Protein AF-A0A8J4S994-F1 (afdb_monomer_lite)

Radius of gyration: 24.77 Å; chains: 1; bounding box: 74×40×75 Å

Secondary structure (DSSP, 8-state):
---------------GGG---------SS---EEE-TT-SSS-BEEEEPPPTTSPPPTTTTTS---TTPBP---S----HHHHGGG-TTPPPPPHHHHHHHT------HHHHHHHHHHHH--PPPPP-

Structure (mmCIF, N/CA/C/O backbone):
data_AF-A0A8J4S994-F1
#
_entry.id   AF-A0A8J4S994-F1
#
loop_
_atom_site.group_PDB
_atom_site.id
_atom_site.type_symbol
_atom_site.label_atom_id
_atom_site.label_alt_id
_atom_site.label_comp_id
_atom_site.label_asym_id
_atom_site.label_entity_id
_atom_site.label_seq_id
_atom_site.pdbx_PDB_ins_code
_atom_site.Cartn_x
_atom_site.Cartn_y
_atom_site.Cartn_z
_atom_site.occupancy
_atom_site.B_iso_or_equiv
_atom_site.auth_seq_id
_atom_site.auth_comp_id
_atom_site.auth_asym_id
_atom_site.auth_atom_id
_atom_site.pdbx_PDB_model_num
ATOM 1 N N . MET A 1 1 ? 28.966 -14.150 52.955 1.00 41.19 1 MET A N 1
ATOM 2 C CA . MET A 1 1 ? 29.028 -14.638 51.562 1.00 41.19 1 MET A CA 1
ATOM 3 C C . MET A 1 1 ? 27.613 -14.681 51.022 1.00 41.19 1 MET A C 1
ATOM 5 O O . MET A 1 1 ? 26.877 -15.588 51.371 1.00 41.19 1 MET A O 1
ATOM 9 N N . VAL A 1 2 ? 27.217 -13.673 50.249 1.00 43.88 2 VAL A N 1
ATOM 10 C CA . VAL A 1 2 ? 26.027 -13.725 49.393 1.00 43.88 2 VAL A CA 1
ATOM 11 C C . VAL A 1 2 ? 26.479 -13.094 48.086 1.00 43.88 2 VAL A C 1
ATOM 13 O O . VAL A 1 2 ? 26.678 -11.885 48.013 1.00 43.88 2 VAL A O 1
ATOM 16 N N . GLN A 1 3 ? 26.791 -13.946 47.115 1.00 45.94 3 GLN A N 1
ATOM 17 C CA . GLN A 1 3 ? 27.037 -13.536 45.740 1.00 45.94 3 GLN A CA 1
ATOM 18 C C . GLN A 1 3 ? 25.667 -13.198 45.154 1.00 45.94 3 GLN A C 1
ATOM 20 O O . GLN A 1 3 ? 24.768 -14.037 45.159 1.00 45.94 3 GLN A O 1
ATOM 25 N N . ALA A 1 4 ? 25.482 -11.948 44.744 1.00 49.38 4 ALA A N 1
ATOM 26 C CA . ALA A 1 4 ? 24.309 -11.558 43.984 1.00 49.38 4 ALA A CA 1
ATOM 27 C C . ALA A 1 4 ? 24.416 -12.208 42.600 1.00 49.38 4 ALA A C 1
ATOM 29 O O . ALA A 1 4 ? 25.426 -12.038 41.918 1.00 49.38 4 ALA A O 1
ATOM 30 N N . ASN A 1 5 ? 23.393 -12.976 42.226 1.00 51.22 5 ASN A N 1
ATOM 31 C CA . ASN A 1 5 ? 23.267 -13.572 40.904 1.00 51.22 5 ASN A CA 1
ATOM 32 C C . ASN A 1 5 ? 23.277 -12.460 39.849 1.00 51.22 5 ASN A C 1
ATOM 34 O O . ASN A 1 5 ? 22.341 -11.660 39.778 1.00 51.22 5 ASN A O 1
ATOM 38 N N . GLN A 1 6 ? 24.336 -12.433 39.042 1.00 55.94 6 GLN A N 1
ATOM 39 C CA . GLN A 1 6 ? 24.341 -11.814 37.724 1.00 55.94 6 GLN A CA 1
ATOM 40 C C . GLN A 1 6 ? 23.249 -12.499 36.900 1.00 55.94 6 GLN A C 1
ATOM 42 O O . GLN A 1 6 ? 23.389 -13.642 36.479 1.00 55.94 6 GLN A O 1
ATOM 47 N N . PHE A 1 7 ? 22.116 -11.819 36.744 1.00 56.97 7 PHE A N 1
ATOM 48 C CA . PHE A 1 7 ? 21.252 -12.059 35.601 1.00 56.97 7 PHE A CA 1
ATOM 49 C C . PHE A 1 7 ? 21.961 -11.412 34.416 1.00 56.97 7 PHE A C 1
ATOM 51 O O . PHE A 1 7 ? 21.822 -10.208 34.200 1.00 56.97 7 PHE A O 1
ATOM 58 N N . ASP A 1 8 ? 22.750 -12.203 33.696 1.00 58.44 8 ASP A N 1
ATOM 59 C CA . ASP A 1 8 ? 23.138 -11.879 32.330 1.00 58.44 8 ASP A CA 1
ATOM 60 C C . ASP A 1 8 ? 21.836 -11.868 31.518 1.00 58.44 8 ASP A C 1
ATOM 62 O O . ASP A 1 8 ? 21.323 -12.899 31.087 1.00 58.44 8 ASP A O 1
ATOM 66 N N . ARG A 1 9 ? 21.198 -10.696 31.438 1.00 59.84 9 ARG A N 1
ATOM 67 C CA . ARG A 1 9 ? 20.214 -10.442 30.394 1.00 59.84 9 ARG A CA 1
ATOM 68 C C . ARG A 1 9 ? 21.033 -10.321 29.124 1.00 59.84 9 ARG A C 1
ATOM 70 O O . ARG A 1 9 ? 21.662 -9.288 28.912 1.00 59.84 9 ARG A O 1
ATOM 77 N N . ASP A 1 10 ? 21.046 -11.391 28.340 1.00 56.53 10 ASP A N 1
ATOM 78 C CA . ASP A 1 10 ? 21.304 -11.301 26.910 1.00 56.53 10 ASP A CA 1
ATOM 79 C C . ASP A 1 10 ? 20.251 -10.347 26.338 1.00 56.53 10 ASP A C 1
ATOM 81 O O . ASP A 1 10 ? 19.129 -10.730 26.016 1.00 56.53 10 ASP A O 1
ATOM 85 N N . ASP A 1 11 ? 20.596 -9.063 26.324 1.00 57.22 11 ASP A N 1
ATOM 86 C CA . ASP A 1 11 ? 19.962 -8.052 25.494 1.00 57.22 11 ASP 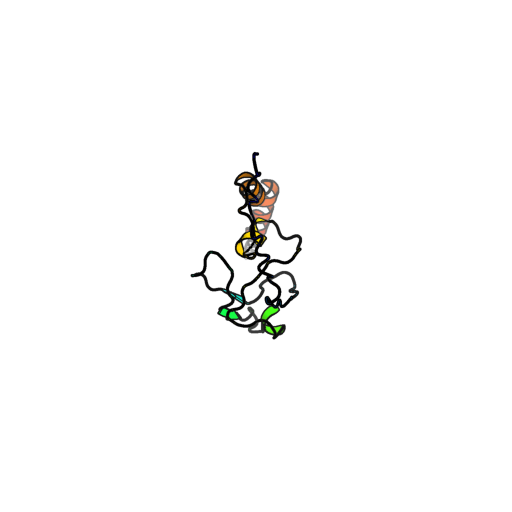A CA 1
ATOM 87 C C . ASP A 1 11 ? 20.508 -8.325 24.092 1.00 57.22 11 ASP A C 1
ATOM 89 O O . ASP A 1 11 ? 21.501 -7.738 23.654 1.00 57.22 11 ASP A O 1
ATOM 93 N N . SER A 1 12 ? 19.959 -9.360 23.449 1.00 60.03 12 SER A N 1
ATOM 94 C CA . SER A 1 12 ? 20.173 -9.605 22.033 1.00 60.03 12 SER A CA 1
ATOM 95 C C . SER A 1 12 ? 19.591 -8.400 21.308 1.00 60.03 12 SER A C 1
ATOM 97 O O . SER A 1 12 ? 18.400 -8.357 21.007 1.00 60.03 12 SER A O 1
ATOM 99 N N . ASN A 1 13 ? 20.436 -7.392 21.090 1.00 59.28 13 ASN A N 1
ATOM 100 C CA . ASN A 1 13 ? 20.262 -6.451 20.002 1.00 59.28 13 ASN A CA 1
ATOM 101 C C . ASN A 1 13 ? 20.339 -7.304 18.735 1.00 59.28 13 ASN A C 1
ATOM 103 O O . ASN A 1 13 ? 21.420 -7.527 18.193 1.00 59.28 13 ASN A O 1
ATOM 107 N N . ASP A 1 14 ? 19.207 -7.886 18.347 1.00 56.97 14 ASP A N 1
ATOM 108 C CA . ASP A 1 14 ? 18.999 -8.314 16.977 1.00 56.97 14 ASP A CA 1
ATOM 109 C C . ASP A 1 14 ? 19.014 -7.016 16.176 1.00 56.97 14 ASP A C 1
ATOM 111 O O . ASP A 1 14 ? 18.037 -6.275 16.114 1.00 56.97 14 ASP A O 1
ATOM 115 N N . ASP A 1 15 ? 20.208 -6.678 15.703 1.00 55.25 15 ASP A N 1
ATOM 116 C CA . ASP A 1 15 ? 20.449 -5.615 14.754 1.00 55.25 15 ASP A CA 1
ATOM 117 C C . ASP A 1 15 ? 19.511 -5.851 13.555 1.00 55.25 15 ASP A C 1
ATOM 119 O O . ASP A 1 15 ? 19.789 -6.671 12.680 1.00 55.25 15 ASP A O 1
ATOM 123 N N . ASP A 1 16 ? 18.396 -5.113 13.499 1.00 55.88 16 ASP A N 1
ATOM 124 C CA . ASP A 1 16 ? 17.501 -4.944 12.338 1.00 55.88 16 ASP A CA 1
ATOM 125 C C . ASP A 1 16 ? 18.234 -4.296 11.124 1.00 55.88 16 ASP A C 1
ATOM 127 O O . ASP A 1 16 ? 17.621 -3.660 10.264 1.00 55.88 16 ASP A O 1
ATOM 131 N N . ASP A 1 17 ? 19.563 -4.419 11.049 1.00 57.75 17 ASP A N 1
ATOM 132 C CA . ASP A 1 17 ? 20.481 -3.660 10.188 1.00 57.75 17 ASP A CA 1
ATOM 133 C C . ASP A 1 17 ? 20.529 -4.206 8.744 1.00 57.75 17 ASP A C 1
ATOM 135 O O . ASP A 1 17 ? 21.048 -3.557 7.839 1.00 57.75 17 ASP A O 1
ATOM 139 N N . ASP A 1 18 ? 19.905 -5.363 8.493 1.00 66.81 18 ASP A N 1
ATOM 140 C CA . ASP A 1 18 ? 19.761 -5.944 7.149 1.00 66.81 18 ASP A CA 1
ATOM 141 C C . ASP A 1 18 ? 18.442 -5.549 6.447 1.00 66.81 18 ASP A C 1
ATOM 143 O O . ASP A 1 18 ? 18.202 -5.941 5.298 1.00 66.81 18 ASP A O 1
ATOM 147 N N . THR A 1 19 ? 17.556 -4.784 7.101 1.00 73.25 19 THR A N 1
ATOM 148 C CA . THR A 1 19 ? 16.273 -4.394 6.491 1.00 73.25 19 THR A CA 1
ATOM 149 C C . THR A 1 19 ? 16.444 -3.177 5.581 1.00 73.25 19 THR A C 1
ATOM 151 O O . THR A 1 19 ? 16.598 -2.045 6.036 1.00 73.25 19 THR A O 1
ATOM 154 N N . GLU A 1 20 ? 16.367 -3.394 4.266 1.00 82.75 20 GLU A N 1
ATOM 155 C CA . GLU A 1 20 ? 16.430 -2.319 3.272 1.00 82.75 20 GLU A CA 1
ATOM 156 C C . GLU A 1 20 ? 15.050 -1.679 3.031 1.00 82.75 20 GLU A C 1
ATOM 158 O O . GLU A 1 20 ? 14.052 -2.361 2.784 1.00 82.75 20 GLU A O 1
ATOM 163 N N . TYR A 1 21 ? 14.998 -0.344 3.056 1.00 85.38 21 TYR A N 1
ATOM 164 C CA . TYR A 1 21 ? 13.767 0.428 2.874 1.00 85.38 21 TYR A CA 1
ATOM 165 C C . TYR A 1 21 ? 13.778 1.236 1.576 1.00 85.38 21 TYR A C 1
ATOM 167 O O . TYR A 1 21 ? 14.735 1.944 1.265 1.00 85.38 21 TYR A O 1
ATOM 175 N N . VAL A 1 22 ? 12.640 1.243 0.879 1.00 88.19 22 VAL A N 1
ATOM 176 C CA . VAL A 1 22 ? 12.377 2.143 -0.253 1.00 88.19 22 VAL A CA 1
ATOM 177 C C . VAL A 1 22 ? 11.383 3.214 0.184 1.00 88.19 22 VAL A C 1
ATOM 179 O O . VAL A 1 22 ? 10.242 2.917 0.534 1.00 88.19 22 VAL A O 1
ATOM 182 N N . THR A 1 23 ? 11.796 4.482 0.140 1.00 87.25 23 THR A N 1
ATOM 183 C CA . THR A 1 23 ? 10.905 5.615 0.435 1.00 87.25 23 THR A CA 1
ATOM 184 C C . THR A 1 23 ? 10.311 6.172 -0.850 1.00 87.25 23 THR A C 1
ATOM 186 O O . THR A 1 23 ? 11.045 6.643 -1.712 1.00 87.25 23 THR A O 1
ATOM 189 N N . ALA A 1 24 ? 8.981 6.198 -0.947 1.00 85.69 24 ALA A N 1
ATOM 190 C CA . ALA A 1 24 ? 8.270 6.775 -2.082 1.00 85.69 24 ALA A CA 1
ATOM 191 C C . ALA A 1 24 ? 7.297 7.873 -1.635 1.00 85.69 24 ALA A C 1
ATOM 193 O O . ALA A 1 24 ? 6.549 7.716 -0.670 1.00 85.69 24 ALA A O 1
ATOM 194 N N . VAL A 1 25 ? 7.268 8.982 -2.376 1.00 85.12 25 VAL A N 1
ATOM 195 C CA . VAL A 1 25 ? 6.329 10.089 -2.150 1.00 85.12 25 VAL A CA 1
ATOM 196 C C . VAL A 1 25 ? 5.238 10.048 -3.213 1.00 85.12 25 VAL A C 1
ATOM 198 O O . VAL A 1 25 ? 5.521 10.018 -4.411 1.00 85.12 25 VAL A O 1
ATOM 201 N N . ALA A 1 26 ? 3.979 10.087 -2.782 1.00 85.06 26 ALA A N 1
ATOM 202 C CA . ALA A 1 26 ? 2.826 10.118 -3.672 1.00 85.06 26 ALA A CA 1
ATOM 203 C C . ALA A 1 26 ? 1.950 11.352 -3.401 1.00 85.06 26 ALA A C 1
ATOM 205 O O . ALA A 1 26 ? 1.793 11.756 -2.246 1.00 85.06 26 ALA A O 1
ATOM 206 N N . PRO A 1 27 ? 1.355 11.960 -4.445 1.00 84.50 27 PRO A N 1
ATOM 207 C CA . PRO A 1 27 ? 0.368 13.014 -4.258 1.00 84.50 27 PRO A CA 1
ATOM 208 C C . PRO A 1 27 ? -0.905 12.457 -3.596 1.00 84.50 27 PRO A C 1
ATOM 210 O O . PRO A 1 27 ? -1.179 11.258 -3.708 1.00 84.50 27 PRO A O 1
ATOM 213 N N . PRO A 1 28 ? -1.732 13.314 -2.969 1.00 83.44 28 PRO A N 1
ATOM 214 C CA . PRO A 1 28 ? -3.017 12.894 -2.424 1.00 83.44 28 PRO A CA 1
ATOM 215 C C . PRO A 1 28 ? -3.893 12.219 -3.488 1.00 83.44 28 PRO A C 1
ATOM 217 O O . PRO A 1 28 ? -4.111 12.774 -4.566 1.00 83.44 28 PRO A O 1
ATOM 220 N N . GLY A 1 29 ? -4.423 11.037 -3.173 1.00 85.50 29 GLY A N 1
ATOM 221 C CA . GLY A 1 29 ? -5.296 10.279 -4.068 1.00 85.50 29 GLY A CA 1
ATOM 222 C C . GLY A 1 29 ? -4.981 8.781 -4.097 1.00 85.50 29 GLY A C 1
ATOM 223 O O . GLY A 1 29 ? -4.255 8.282 -3.238 1.00 85.50 29 GLY A O 1
ATOM 224 N N . PRO A 1 30 ? -5.546 8.041 -5.069 1.00 87.81 30 PRO A N 1
ATOM 225 C CA . PRO A 1 30 ? -5.304 6.609 -5.214 1.00 87.81 30 PRO A CA 1
ATOM 226 C C . PRO A 1 30 ? -3.828 6.304 -5.502 1.00 87.81 30 PRO A C 1
ATOM 228 O O . PRO A 1 30 ? -3.251 6.826 -6.454 1.00 87.81 30 PRO A O 1
ATOM 231 N N . LEU A 1 31 ? -3.238 5.405 -4.713 1.00 89.62 31 LEU A N 1
ATOM 232 C CA . LEU A 1 31 ? -1.829 5.014 -4.852 1.00 89.62 31 LEU A CA 1
ATOM 233 C C . LEU A 1 31 ? -1.586 3.996 -5.977 1.00 89.62 31 LEU A C 1
ATOM 235 O O . LEU A 1 31 ? -0.473 3.897 -6.494 1.00 89.62 31 LEU A O 1
ATOM 239 N N . GLY A 1 32 ? -2.630 3.268 -6.383 1.00 91.56 32 GLY A N 1
ATOM 240 C CA . GLY A 1 32 ? -2.542 2.262 -7.444 1.00 91.56 32 GLY A CA 1
ATOM 241 C C . GLY A 1 32 ? -1.881 0.962 -7.014 1.00 91.56 32 GLY A C 1
ATOM 242 O O . GLY A 1 32 ? -1.167 0.362 -7.810 1.00 91.56 32 GLY A O 1
ATOM 243 N N . LEU A 1 33 ? -2.107 0.530 -5.776 1.00 92.31 33 LEU A N 1
ATOM 244 C CA . LEU A 1 33 ? -1.614 -0.745 -5.260 1.00 92.31 33 LEU A CA 1
ATOM 245 C C . LEU A 1 33 ? -2.732 -1.783 -5.212 1.00 92.31 33 LEU A C 1
ATOM 247 O O . LEU A 1 33 ? -3.884 -1.449 -4.934 1.00 92.31 33 LEU A O 1
ATOM 251 N N . ASN A 1 34 ? -2.366 -3.037 -5.454 1.00 92.19 34 ASN A N 1
ATOM 252 C CA . ASN A 1 34 ? -3.157 -4.195 -5.072 1.00 92.19 34 ASN A CA 1
ATOM 253 C C . ASN A 1 34 ? -2.507 -4.814 -3.831 1.00 92.19 34 ASN A C 1
ATOM 255 O O . ASN A 1 34 ? -1.313 -5.110 -3.872 1.00 92.19 34 ASN A O 1
ATOM 259 N N . LEU A 1 35 ? -3.269 -4.979 -2.752 1.00 91.38 35 LEU A N 1
ATOM 260 C CA . LEU A 1 35 ? -2.773 -5.505 -1.479 1.00 91.38 35 LEU A CA 1
ATOM 261 C C . LEU A 1 35 ? -3.324 -6.909 -1.228 1.00 91.38 35 LEU A C 1
ATOM 263 O O . LEU A 1 35 ? -4.425 -7.226 -1.685 1.00 91.38 35 LEU A O 1
ATOM 267 N N . ASP A 1 36 ? -2.577 -7.735 -0.501 1.00 89.38 36 ASP A N 1
ATOM 268 C CA . ASP A 1 36 ? -3.067 -9.042 -0.066 1.00 89.38 36 ASP A CA 1
ATOM 269 C C . ASP A 1 36 ? -4.053 -8.890 1.100 1.00 89.38 36 ASP A C 1
ATOM 271 O O . ASP A 1 36 ? -3.665 -8.621 2.232 1.00 89.38 36 ASP A O 1
ATOM 275 N N . GLY A 1 37 ? -5.347 -9.072 0.825 1.00 85.50 37 GLY A N 1
ATOM 276 C CA . GLY A 1 37 ? -6.389 -9.045 1.855 1.00 85.50 37 GLY A CA 1
ATOM 277 C C . GLY A 1 37 ? -6.412 -10.277 2.769 1.00 85.50 37 GLY A C 1
ATOM 278 O O . GLY A 1 37 ? -7.198 -10.302 3.713 1.00 85.50 37 GLY A O 1
ATOM 279 N N . GLY A 1 38 ? -5.609 -11.308 2.480 1.00 84.81 38 GLY A N 1
ATOM 280 C CA . GLY A 1 38 ? -5.439 -12.484 3.335 1.00 84.81 38 GLY A CA 1
ATOM 281 C C . GLY A 1 38 ? -4.452 -12.268 4.484 1.00 84.81 38 GLY A C 1
ATOM 282 O O . GLY A 1 38 ? -4.480 -13.031 5.449 1.00 84.81 38 GLY A O 1
ATOM 283 N N . VAL A 1 39 ? -3.616 -11.230 4.405 1.00 80.31 39 VAL A N 1
ATOM 284 C CA . VAL A 1 39 ? -2.663 -10.860 5.453 1.00 80.31 39 VAL A CA 1
ATOM 285 C C . VAL A 1 39 ? -3.250 -9.698 6.246 1.00 80.31 39 VAL A C 1
ATOM 287 O O . VAL A 1 39 ? -3.422 -8.599 5.729 1.00 80.31 39 VAL A O 1
ATOM 290 N N . LEU A 1 40 ? -3.630 -9.963 7.496 1.00 74.81 40 LEU A N 1
ATOM 291 C CA . LEU A 1 40 ? -4.360 -8.995 8.324 1.00 74.81 40 LEU A CA 1
ATOM 292 C C . LEU A 1 40 ? -3.438 -8.055 9.107 1.00 74.81 40 LEU A C 1
ATOM 294 O O . LEU A 1 40 ? -3.860 -6.956 9.461 1.00 74.81 40 LEU A O 1
ATOM 298 N N . ASP A 1 41 ? -2.196 -8.479 9.340 1.00 71.06 41 ASP A N 1
ATOM 299 C CA . ASP A 1 41 ? -1.261 -7.791 10.234 1.00 71.06 41 ASP A CA 1
ATOM 300 C C . ASP A 1 41 ? -0.312 -6.845 9.481 1.00 71.06 41 ASP A C 1
ATOM 302 O O . ASP A 1 41 ? 0.377 -6.033 10.092 1.00 71.06 41 ASP A O 1
ATOM 306 N N . CYS A 1 42 ? -0.264 -6.926 8.147 1.00 77.75 42 CYS A N 1
ATOM 307 C CA . CYS A 1 42 ? 0.556 -6.041 7.331 1.00 77.75 42 CYS A CA 1
ATOM 308 C C . CYS A 1 42 ? 0.009 -5.858 5.912 1.00 77.75 42 CYS A C 1
ATOM 310 O O . CYS A 1 42 ? -0.664 -6.721 5.348 1.00 77.75 42 CYS A O 1
ATOM 312 N N . ALA A 1 43 ? 0.326 -4.713 5.309 1.00 85.44 43 ALA A N 1
ATOM 313 C CA . ALA A 1 43 ? -0.065 -4.399 3.943 1.00 85.44 43 ALA A CA 1
ATOM 314 C C . ALA A 1 43 ? 0.988 -4.915 2.948 1.00 85.44 43 ALA A C 1
ATOM 316 O O . ALA A 1 43 ? 1.971 -4.230 2.658 1.00 85.44 43 ALA A O 1
ATOM 317 N N . VAL A 1 44 ? 0.770 -6.118 2.410 1.00 90.12 44 VAL A N 1
ATOM 318 C CA . VAL A 1 44 ? 1.665 -6.744 1.420 1.00 90.12 44 VAL A CA 1
ATOM 319 C C . VAL A 1 44 ? 1.259 -6.357 0.001 1.00 90.12 44 VAL A C 1
ATOM 321 O O . VAL A 1 44 ? 0.109 -6.538 -0.399 1.00 90.12 44 VAL A O 1
ATOM 324 N N . VAL A 1 45 ? 2.203 -5.847 -0.791 1.00 93.31 45 VAL A N 1
ATOM 325 C CA . VAL A 1 45 ? 1.980 -5.494 -2.198 1.00 93.31 45 VAL A CA 1
ATOM 326 C C . VAL A 1 45 ? 1.879 -6.763 -3.045 1.00 93.31 45 VAL A C 1
ATOM 328 O O . VAL A 1 45 ? 2.850 -7.485 -3.216 1.00 93.31 45 VAL A O 1
ATOM 331 N N . MET A 1 46 ? 0.728 -7.009 -3.665 1.00 94.88 46 MET A N 1
ATOM 332 C CA . MET A 1 46 ? 0.548 -8.080 -4.659 1.00 94.88 46 MET A CA 1
ATOM 333 C C . MET A 1 46 ? 0.872 -7.618 -6.082 1.00 94.88 46 MET A C 1
ATOM 335 O O . MET A 1 46 ? 1.115 -8.423 -6.979 1.00 94.88 46 MET A O 1
ATOM 339 N N . GLY A 1 47 ? 0.840 -6.307 -6.313 1.00 94.12 47 GLY A N 1
ATOM 340 C CA . GLY A 1 47 ? 1.105 -5.689 -7.604 1.00 94.12 47 GLY A CA 1
ATOM 341 C C . GLY A 1 47 ? 0.468 -4.309 -7.709 1.00 94.12 47 GLY A C 1
ATOM 342 O O . GLY A 1 47 ? 0.141 -3.676 -6.704 1.00 94.12 47 GLY A O 1
ATOM 343 N N . PHE A 1 48 ? 0.261 -3.847 -8.941 1.00 95.06 48 PHE A N 1
ATOM 344 C CA . PHE A 1 48 ? -0.200 -2.488 -9.219 1.00 95.06 48 PHE A CA 1
ATOM 345 C C . PHE A 1 48 ? -1.561 -2.470 -9.910 1.00 95.06 48 PHE A C 1
ATOM 347 O O . PHE A 1 48 ? -1.802 -3.190 -10.880 1.00 95.06 48 PHE A O 1
ATOM 354 N N . ALA A 1 49 ? -2.437 -1.594 -9.428 1.00 93.06 49 ALA A N 1
ATOM 355 C CA . ALA A 1 49 ? -3.718 -1.297 -10.045 1.00 93.06 49 ALA A CA 1
ATOM 356 C C . ALA A 1 49 ? -3.580 -0.088 -10.978 1.00 93.06 49 ALA A C 1
ATOM 358 O O . ALA A 1 49 ? -3.050 0.960 -10.595 1.00 93.06 49 ALA A O 1
ATOM 359 N N . LYS A 1 50 ? -4.093 -0.215 -12.207 1.00 90.56 50 LYS A N 1
ATOM 360 C CA . LYS A 1 50 ? -4.131 0.906 -13.150 1.00 90.56 50 LYS A CA 1
ATOM 361 C C . LYS A 1 50 ? -5.068 1.999 -12.657 1.00 90.56 50 LYS A C 1
ATOM 363 O O . LYS A 1 50 ? -6.113 1.735 -12.064 1.00 90.56 50 LYS A O 1
ATOM 368 N N . MET A 1 51 ? -4.677 3.240 -12.922 1.00 91.06 51 MET A N 1
ATOM 369 C CA . MET A 1 51 ? -5.513 4.405 -12.666 1.00 91.06 51 MET A CA 1
ATOM 370 C C . MET A 1 51 ? -6.744 4.391 -13.579 1.00 91.06 51 MET A C 1
ATOM 372 O O . MET A 1 51 ? -6.828 3.628 -14.541 1.00 91.06 51 MET A O 1
ATOM 376 N N . ARG A 1 52 ? -7.719 5.259 -13.293 1.00 88.88 52 ARG A N 1
ATOM 377 C CA . ARG A 1 52 ? -8.964 5.348 -14.076 1.00 88.88 52 ARG A CA 1
ATOM 378 C C . ARG A 1 52 ? -8.725 5.668 -15.558 1.00 88.88 52 ARG A C 1
ATOM 380 O O . ARG A 1 52 ? -9.531 5.290 -16.398 1.00 88.88 52 ARG A O 1
ATOM 387 N N . ASP A 1 53 ? -7.637 6.364 -15.862 1.00 91.75 53 ASP A N 1
ATOM 388 C CA . ASP A 1 53 ? -7.187 6.691 -17.218 1.00 91.75 53 ASP A CA 1
ATOM 389 C C . ASP A 1 53 ? -6.336 5.576 -17.865 1.00 91.75 53 ASP A C 1
ATOM 391 O O . ASP A 1 53 ? -5.839 5.745 -18.975 1.00 91.75 53 ASP A O 1
ATOM 395 N N . GLY A 1 54 ? -6.153 4.440 -17.184 1.00 91.62 54 GLY A N 1
ATOM 396 C CA . GLY A 1 54 ? -5.299 3.334 -17.615 1.00 91.62 54 GLY A CA 1
ATOM 397 C C . GLY A 1 54 ? -3.804 3.559 -17.371 1.00 91.62 54 GLY A C 1
ATOM 398 O O . GLY A 1 54 ? -3.002 2.663 -17.641 1.00 91.62 54 GLY A O 1
ATOM 399 N N . SER A 1 55 ? -3.405 4.722 -16.847 1.00 91.56 55 SER A N 1
ATOM 400 C CA . SER A 1 55 ? -2.005 5.025 -16.567 1.00 91.56 55 SER A CA 1
ATOM 401 C C . SER A 1 55 ? -1.474 4.243 -15.360 1.00 91.56 55 SER A C 1
ATOM 403 O O . SER A 1 55 ? -2.220 3.705 -14.533 1.00 91.56 55 SER A O 1
ATOM 405 N N . LYS A 1 56 ? -0.141 4.167 -15.270 1.00 94.00 56 LYS A N 1
ATOM 406 C CA . LYS A 1 56 ? 0.557 3.637 -14.093 1.00 94.00 56 LYS A CA 1
ATOM 407 C C . LYS A 1 56 ? 0.278 4.515 -12.876 1.00 94.00 56 LYS A C 1
ATOM 409 O O . LYS A 1 56 ? 0.324 5.737 -13.004 1.00 94.00 56 LYS A O 1
ATOM 414 N N . GLY A 1 57 ? 0.053 3.915 -11.709 1.00 91.00 57 GLY A N 1
ATOM 415 C CA . GLY A 1 57 ? -0.093 4.654 -10.449 1.00 91.00 57 GLY A CA 1
ATOM 416 C C . GLY A 1 57 ? 1.201 5.366 -10.019 1.00 91.00 57 GLY A C 1
ATOM 417 O O . GLY A 1 57 ? 2.273 5.042 -10.534 1.00 91.00 57 GLY A O 1
ATOM 418 N N . PRO A 1 58 ? 1.141 6.326 -9.076 1.00 90.50 58 PRO A N 1
ATOM 419 C CA . PRO A 1 58 ? 2.328 7.019 -8.569 1.00 90.50 58 PRO A CA 1
ATOM 420 C C . PRO A 1 58 ? 3.430 6.074 -8.080 1.00 90.50 58 PRO A C 1
ATOM 422 O O . PRO A 1 58 ? 4.593 6.296 -8.400 1.00 90.50 58 PRO A O 1
ATOM 425 N N . LEU A 1 59 ? 3.056 4.996 -7.386 1.00 91.06 59 LEU A N 1
ATOM 426 C CA . LEU A 1 59 ? 4.007 4.033 -6.829 1.00 91.06 59 LEU A CA 1
ATOM 427 C C . LEU A 1 59 ? 4.538 3.043 -7.875 1.00 91.06 59 LEU A C 1
ATOM 429 O O . LEU A 1 59 ? 5.720 2.727 -7.865 1.00 91.06 59 LEU A O 1
ATOM 433 N N . GLU A 1 60 ? 3.722 2.645 -8.859 1.00 93.38 60 GLU A N 1
ATOM 434 C CA . GLU A 1 60 ? 4.200 1.843 -10.003 1.00 93.38 60 GLU A CA 1
ATOM 435 C C . GLU A 1 60 ? 5.251 2.609 -10.827 1.00 93.38 60 GLU A C 1
ATOM 437 O O . GLU A 1 60 ? 6.145 2.017 -11.428 1.00 93.38 60 GLU A O 1
ATOM 442 N N . ARG A 1 61 ? 5.142 3.943 -10.881 1.00 91.56 61 ARG A N 1
ATOM 443 C CA . ARG A 1 61 ? 6.106 4.801 -11.584 1.00 91.56 61 ARG A CA 1
ATOM 444 C C . ARG A 1 61 ? 7.427 4.972 -10.836 1.00 91.56 61 ARG A C 1
ATOM 446 O O . ARG A 1 61 ? 8.388 5.368 -11.484 1.00 91.56 61 ARG A O 1
ATOM 453 N N . HIS A 1 62 ? 7.474 4.684 -9.534 1.00 90.12 62 HIS A N 1
ATOM 454 C CA . HIS A 1 62 ? 8.711 4.751 -8.754 1.00 90.12 62 HIS A CA 1
ATOM 455 C C . HIS A 1 62 ? 9.723 3.693 -9.211 1.00 90.12 62 HIS A C 1
ATOM 457 O O . HIS A 1 62 ? 10.913 3.962 -9.242 1.00 90.12 62 HIS A O 1
ATOM 463 N N . GLY A 1 63 ? 9.251 2.509 -9.614 1.00 89.38 63 GLY A N 1
ATOM 464 C CA . GLY A 1 63 ? 10.084 1.441 -10.181 1.00 89.38 63 GLY A CA 1
ATOM 465 C C . GLY A 1 63 ? 10.755 0.525 -9.154 1.00 89.38 63 GLY A C 1
ATOM 466 O O . GLY A 1 63 ? 10.923 -0.653 -9.445 1.00 89.38 63 GLY A O 1
ATOM 467 N N . ASP A 1 64 ? 11.036 1.028 -7.954 1.00 91.00 64 ASP A N 1
ATOM 468 C CA . ASP A 1 64 ? 11.764 0.281 -6.910 1.00 91.00 64 ASP A CA 1
ATOM 469 C C . ASP A 1 64 ? 10.851 -0.487 -5.935 1.00 91.00 64 ASP A C 1
ATOM 471 O O . ASP A 1 64 ? 11.322 -1.146 -5.016 1.00 91.00 64 ASP A O 1
ATOM 475 N N . ILE A 1 65 ? 9.530 -0.409 -6.118 1.00 92.44 65 ILE A N 1
ATOM 476 C CA . ILE A 1 65 ? 8.553 -1.141 -5.299 1.00 92.44 65 ILE A CA 1
ATOM 477 C C . ILE A 1 65 ? 8.215 -2.452 -6.010 1.00 92.44 65 ILE A C 1
ATOM 479 O O . ILE A 1 65 ? 7.758 -2.436 -7.156 1.00 92.44 65 ILE A O 1
ATOM 483 N N . ALA A 1 66 ? 8.394 -3.583 -5.330 1.00 91.75 66 ALA A N 1
ATOM 484 C CA . ALA A 1 66 ? 8.161 -4.910 -5.893 1.00 91.75 66 ALA A CA 1
ATOM 485 C C . ALA A 1 66 ? 6.937 -5.599 -5.258 1.00 91.75 66 ALA A C 1
ATOM 487 O O . ALA A 1 66 ? 6.587 -5.329 -4.108 1.00 91.75 66 ALA A O 1
ATOM 488 N N . PRO A 1 67 ? 6.265 -6.522 -5.970 1.00 93.50 67 PRO A N 1
ATOM 489 C CA . PRO A 1 67 ? 5.365 -7.470 -5.324 1.00 93.50 67 PRO A CA 1
ATOM 490 C C . PRO A 1 67 ? 6.094 -8.248 -4.217 1.00 93.50 67 PRO A C 1
ATOM 492 O O . PRO A 1 67 ? 7.236 -8.661 -4.401 1.00 93.50 67 PRO A O 1
ATOM 495 N N . GLY A 1 68 ? 5.433 -8.444 -3.080 1.00 91.12 68 GLY A N 1
ATOM 496 C CA . GLY A 1 68 ? 6.010 -8.990 -1.852 1.00 91.12 68 GLY A CA 1
ATOM 497 C C . GLY A 1 68 ? 6.532 -7.926 -0.882 1.00 91.12 68 GLY A C 1
ATOM 498 O O . GLY A 1 68 ? 6.706 -8.239 0.291 1.00 91.12 68 GLY A O 1
ATOM 499 N N . SER A 1 69 ? 6.727 -6.673 -1.317 1.00 90.19 69 SER A N 1
ATOM 500 C CA . SER A 1 69 ? 7.081 -5.580 -0.403 1.00 90.19 69 SER A CA 1
ATOM 501 C C . SER A 1 69 ? 5.983 -5.363 0.640 1.00 90.19 69 SER A C 1
ATOM 503 O O . SER A 1 69 ? 4.794 -5.343 0.313 1.00 90.19 69 SER A O 1
ATOM 505 N N . VAL A 1 70 ? 6.394 -5.153 1.887 1.00 88.69 70 VAL A N 1
ATOM 506 C CA . VAL A 1 70 ? 5.512 -4.759 2.987 1.00 88.69 70 VAL A CA 1
ATOM 507 C C . VAL A 1 70 ? 5.540 -3.242 3.094 1.00 88.69 70 VAL A C 1
ATOM 509 O O . VAL A 1 70 ? 6.609 -2.635 3.091 1.00 88.69 70 VAL A O 1
ATOM 512 N N . LEU A 1 71 ? 4.370 -2.611 3.134 1.00 86.19 71 LEU A N 1
ATOM 513 C CA . LEU A 1 71 ? 4.297 -1.168 3.328 1.00 86.19 71 LEU A CA 1
ATOM 514 C C . LEU A 1 71 ? 4.505 -0.828 4.800 1.00 86.19 71 LEU A C 1
ATOM 516 O O . LEU A 1 71 ? 3.939 -1.483 5.671 1.00 86.19 71 LEU A O 1
ATOM 520 N N . LEU A 1 72 ? 5.268 0.238 5.030 1.00 77.56 72 LEU A N 1
ATOM 521 C CA . LEU A 1 72 ? 5.377 0.913 6.314 1.00 77.56 72 LEU A CA 1
ATOM 522 C C . LEU A 1 72 ? 4.877 2.350 6.161 1.00 77.56 72 LEU A C 1
ATOM 524 O O . LEU A 1 72 ? 5.138 3.016 5.152 1.00 77.56 72 LEU A O 1
ATOM 528 N N . HIS A 1 73 ? 4.161 2.856 7.162 1.00 67.62 73 HIS A N 1
ATOM 529 C CA . HIS A 1 73 ? 3.800 4.266 7.201 1.00 67.62 73 HIS A CA 1
ATOM 530 C C . HIS A 1 73 ? 4.971 5.100 7.747 1.00 67.62 73 HIS A C 1
ATOM 532 O O . HIS A 1 73 ? 5.399 4.908 8.878 1.00 67.62 73 HIS A O 1
ATOM 538 N N . GLY A 1 74 ? 5.472 6.063 6.963 1.00 62.66 74 GLY A N 1
ATOM 539 C CA . GLY A 1 74 ? 6.523 6.991 7.410 1.00 62.66 74 GLY A CA 1
ATOM 540 C C . GLY A 1 74 ? 6.064 7.990 8.491 1.00 62.66 74 GLY A C 1
ATOM 541 O O . GLY A 1 74 ? 4.934 7.951 8.965 1.00 62.66 74 GLY A O 1
ATOM 542 N N . LEU A 1 75 ? 6.911 8.960 8.855 1.00 57.59 75 LEU A N 1
ATOM 543 C CA . LEU A 1 75 ? 6.628 10.011 9.859 1.00 57.59 75 LEU A CA 1
ATOM 544 C C . LEU A 1 75 ? 5.599 11.079 9.398 1.00 57.59 75 LEU A C 1
ATOM 546 O O . LEU A 1 75 ? 5.761 12.269 9.660 1.00 57.59 75 LEU A O 1
ATOM 550 N N . GLY A 1 76 ? 4.555 10.686 8.670 1.00 62.00 76 GLY A N 1
ATOM 551 C CA . GLY A 1 76 ? 3.539 11.594 8.141 1.00 62.00 76 GLY A CA 1
ATOM 552 C C . GLY A 1 76 ? 2.517 12.069 9.183 1.00 62.00 76 GLY A C 1
ATOM 553 O O . GLY A 1 76 ? 2.326 11.461 10.236 1.00 62.00 76 GLY A O 1
ATOM 554 N N . GLU A 1 77 ? 1.787 13.136 8.844 1.00 65.31 77 GLU A N 1
ATOM 555 C CA . GLU A 1 77 ? 0.685 13.699 9.649 1.00 65.31 77 GLU A CA 1
ATOM 556 C C . GLU A 1 77 ? -0.642 12.923 9.510 1.00 65.31 77 GLU A C 1
ATOM 558 O O . GLU A 1 77 ? -1.703 13.406 9.914 1.00 65.31 77 GLU A O 1
ATOM 563 N N . ALA A 1 78 ? -0.629 11.735 8.896 1.00 64.88 78 ALA A N 1
ATOM 564 C CA . ALA A 1 78 ? -1.850 10.962 8.720 1.00 64.88 78 ALA A CA 1
ATOM 565 C C . ALA A 1 78 ? -2.458 10.594 10.090 1.00 64.88 78 ALA A C 1
ATOM 567 O O . ALA A 1 78 ? -1.716 10.258 11.018 1.00 64.88 78 ALA A O 1
ATOM 568 N N . PRO A 1 79 ? -3.798 10.621 10.238 1.00 69.06 79 PRO A N 1
ATOM 569 C CA . PRO A 1 79 ? -4.450 10.211 11.477 1.00 69.06 79 PRO A CA 1
ATOM 570 C C . PRO A 1 79 ? -4.040 8.792 11.865 1.00 69.06 79 PRO A C 1
ATOM 572 O O . PRO A 1 79 ? -3.948 7.924 10.998 1.00 69.06 79 PRO A O 1
ATOM 575 N N . LEU A 1 80 ? -3.869 8.543 13.163 1.00 69.12 80 LEU A N 1
ATOM 576 C CA . LEU A 1 80 ? -3.359 7.274 13.689 1.00 69.12 80 LEU A CA 1
ATOM 577 C C . LEU A 1 80 ? -4.085 6.039 13.129 1.00 69.12 80 LEU A C 1
ATOM 579 O O . LEU A 1 80 ? -3.444 5.051 12.793 1.00 69.12 80 LEU A O 1
ATOM 583 N N . LEU A 1 81 ? -5.405 6.115 12.931 1.00 71.69 81 LEU A N 1
ATOM 584 C CA . LEU A 1 81 ? -6.195 5.010 12.373 1.00 71.69 81 LEU A CA 1
ATOM 585 C C . LEU A 1 81 ? -5.814 4.655 10.930 1.00 71.69 81 LEU A C 1
ATOM 587 O O . LEU A 1 81 ? -5.931 3.504 10.538 1.00 71.69 81 LEU A O 1
ATOM 591 N N . ALA A 1 82 ? -5.374 5.628 10.131 1.00 67.81 82 ALA A N 1
ATOM 592 C CA . ALA A 1 82 ? -4.880 5.375 8.780 1.00 67.81 82 ALA A CA 1
ATOM 593 C C . ALA A 1 82 ? -3.441 4.834 8.783 1.00 67.81 82 ALA A C 1
ATOM 595 O O . ALA A 1 82 ? -3.036 4.192 7.817 1.00 67.81 82 ALA A O 1
ATOM 596 N N . ARG A 1 83 ? -2.680 5.093 9.856 1.00 69.75 83 ARG A N 1
ATOM 597 C CA . ARG A 1 83 ? -1.308 4.601 10.043 1.00 69.75 83 ARG A CA 1
ATOM 598 C C . ARG A 1 83 ? -1.294 3.154 10.512 1.00 69.75 83 ARG A C 1
ATOM 600 O O . ARG A 1 83 ? -0.561 2.358 9.948 1.00 69.75 83 ARG A O 1
ATOM 607 N N . TYR A 1 84 ? -2.154 2.831 11.476 1.00 72.44 84 TYR A N 1
ATOM 608 C CA . TYR A 1 84 ? -2.240 1.523 12.119 1.00 72.44 84 TYR A CA 1
ATOM 609 C C . TYR A 1 84 ? -2.249 0.324 11.146 1.00 72.44 84 TYR A C 1
ATOM 611 O O . TYR A 1 84 ? -1.410 -0.551 11.302 1.00 72.44 84 TYR A O 1
ATOM 619 N N . PRO A 1 85 ? -3.093 0.272 10.094 1.00 69.88 85 PRO A N 1
ATOM 620 C CA . PRO A 1 85 ? -3.096 -0.867 9.170 1.00 69.88 85 PRO A CA 1
ATOM 621 C C . PRO A 1 85 ? -1.891 -0.916 8.215 1.00 69.88 85 PRO A C 1
ATOM 623 O O . PRO A 1 85 ? -1.745 -1.882 7.473 1.00 69.88 85 PRO A O 1
ATOM 626 N N . MET A 1 86 ? -1.073 0.138 8.154 1.00 71.81 86 MET A N 1
ATOM 627 C CA . MET A 1 86 ? 0.069 0.238 7.241 1.00 71.81 86 MET A CA 1
ATOM 628 C C . MET A 1 86 ? 1.415 0.198 7.959 1.00 71.81 86 MET A C 1
ATOM 630 O O . MET A 1 86 ? 2.429 0.349 7.296 1.00 71.81 86 MET A O 1
ATOM 634 N N . ASP A 1 87 ? 1.455 0.078 9.281 1.00 70.31 87 ASP A N 1
ATOM 635 C CA . ASP A 1 87 ? 2.694 0.090 10.051 1.00 70.31 87 ASP A CA 1
ATOM 636 C C . ASP A 1 87 ? 2.734 -1.156 10.930 1.00 70.31 87 ASP A C 1
ATOM 638 O O . ASP A 1 87 ? 1.961 -1.299 11.874 1.00 70.31 87 ASP A O 1
ATOM 642 N N . ILE A 1 88 ? 3.625 -2.078 10.569 1.00 67.62 88 ILE A N 1
ATOM 643 C CA . ILE A 1 88 ? 3.764 -3.387 11.215 1.00 67.62 88 ILE A CA 1
ATOM 644 C C . ILE A 1 88 ? 4.258 -3.288 12.660 1.00 67.62 88 ILE A C 1
ATOM 646 O O . ILE A 1 88 ? 4.090 -4.230 13.430 1.00 67.62 88 ILE A O 1
ATOM 650 N N . TYR A 1 89 ? 4.841 -2.148 13.032 1.00 67.44 89 TYR A N 1
ATOM 651 C CA . TYR A 1 89 ? 5.294 -1.860 14.388 1.00 67.44 89 TYR A CA 1
ATOM 652 C C . TYR A 1 89 ? 4.313 -0.955 15.143 1.00 67.44 89 TYR A C 1
ATOM 654 O O . TYR A 1 89 ? 4.630 -0.466 16.228 1.00 67.44 89 TYR A O 1
ATOM 662 N N . ALA A 1 90 ? 3.120 -0.701 14.592 1.00 70.62 90 ALA A N 1
ATOM 663 C CA . ALA A 1 90 ? 2.155 0.170 15.239 1.00 70.62 90 ALA A CA 1
ATOM 664 C C . ALA A 1 90 ? 1.561 -0.471 16.495 1.00 70.62 90 ALA A C 1
ATOM 666 O O . ALA A 1 90 ? 1.004 -1.571 16.476 1.00 70.62 90 ALA A O 1
ATOM 667 N N . GLU A 1 91 ? 1.584 0.284 17.589 1.00 74.75 91 GLU A N 1
ATOM 668 C CA . GLU A 1 91 ? 0.839 -0.082 18.784 1.00 74.75 91 GLU A CA 1
ATOM 669 C C . GLU A 1 91 ? -0.680 0.029 18.536 1.00 74.75 91 GLU A C 1
ATOM 671 O O . GLU A 1 91 ? -1.138 0.966 17.866 1.00 74.75 91 GLU A O 1
ATOM 676 N N . PRO A 1 92 ? -1.492 -0.906 19.071 1.00 73.38 92 PRO A N 1
ATOM 677 C CA . PRO A 1 92 ? -2.945 -0.837 18.988 1.00 73.38 92 PRO A CA 1
ATOM 678 C C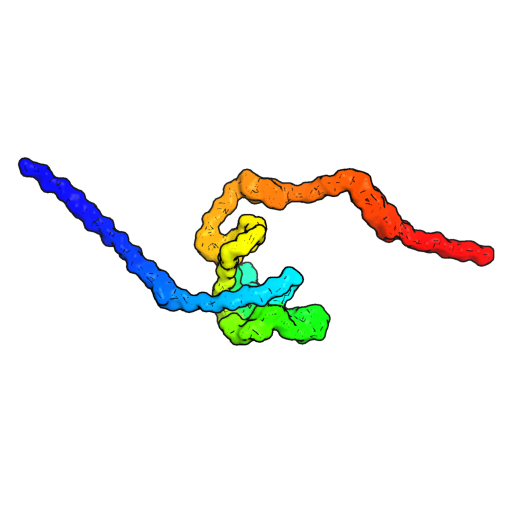 . PRO A 1 92 ? -3.490 0.475 19.542 1.00 73.38 92 PRO A C 1
ATOM 680 O O . PRO A 1 92 ? -3.197 0.859 20.673 1.00 73.38 92 PRO A O 1
ATOM 683 N N . LEU A 1 93 ? -4.353 1.131 18.765 1.00 75.19 93 LEU A N 1
ATOM 684 C CA . LEU A 1 93 ? -5.035 2.336 19.224 1.00 75.19 93 LEU A CA 1
ATOM 685 C C . LEU A 1 93 ? -5.994 2.012 20.361 1.00 75.19 93 LEU A C 1
ATOM 687 O O . LEU A 1 93 ? -6.764 1.049 20.296 1.00 75.19 93 LEU A O 1
ATOM 691 N N . SER A 1 94 ? -6.005 2.868 21.380 1.00 81.75 94 SER A N 1
ATOM 692 C CA . SER A 1 94 ? -6.999 2.776 22.441 1.00 81.75 94 SER A CA 1
ATOM 693 C C . SER A 1 94 ? -8.406 3.048 21.896 1.00 81.75 94 SER A C 1
ATOM 695 O O . SER A 1 94 ? -8.603 3.798 20.936 1.00 81.75 94 SER A O 1
ATOM 697 N N . GLU A 1 95 ? -9.427 2.491 22.551 1.00 79.12 95 GLU A N 1
ATOM 698 C CA . GLU A 1 95 ? -10.827 2.706 22.160 1.00 79.12 95 GLU A CA 1
ATOM 699 C C . GLU A 1 95 ? -11.196 4.202 22.122 1.00 79.12 95 GLU A C 1
ATOM 701 O O . GLU A 1 95 ? -11.934 4.647 21.242 1.00 79.12 95 GLU A O 1
ATOM 706 N N . GLY A 1 96 ? -10.628 5.004 23.031 1.00 78.94 96 GLY A N 1
ATOM 707 C CA . GLY A 1 96 ? -10.817 6.455 23.060 1.00 78.94 96 GLY A CA 1
ATOM 708 C C . GLY A 1 96 ? -10.253 7.162 21.824 1.00 78.94 96 GLY A C 1
ATOM 709 O O . GLY A 1 96 ? -10.909 8.049 21.270 1.00 78.94 96 GLY A O 1
ATOM 710 N N . GLU A 1 97 ? -9.076 6.750 21.351 1.00 79.00 97 GLU A N 1
ATOM 711 C CA . GLU A 1 97 ? -8.458 7.282 20.132 1.00 79.00 97 GLU A CA 1
ATOM 712 C C . GLU A 1 97 ? -9.258 6.885 18.894 1.00 79.00 97 GLU A C 1
ATOM 714 O O . GLU A 1 97 ? -9.602 7.753 18.086 1.00 79.00 97 GLU A O 1
ATOM 719 N N . VAL A 1 98 ? -9.654 5.613 18.792 1.00 77.12 98 VAL A N 1
ATOM 720 C CA . VAL A 1 98 ? -10.501 5.112 17.700 1.00 77.12 98 VAL A CA 1
ATOM 721 C C . VAL A 1 98 ? -11.822 5.880 17.653 1.00 77.12 98 VAL A C 1
ATOM 723 O O . VAL A 1 98 ? -12.209 6.389 16.599 1.00 77.12 98 VAL A O 1
ATOM 726 N N . ALA A 1 99 ? -12.486 6.050 18.799 1.00 78.5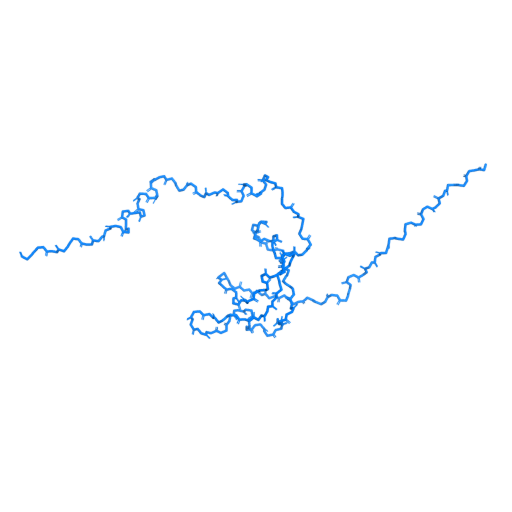0 99 ALA A N 1
ATOM 727 C CA . ALA A 1 99 ? -13.732 6.802 18.900 1.00 78.50 99 ALA A CA 1
ATOM 728 C C . ALA A 1 9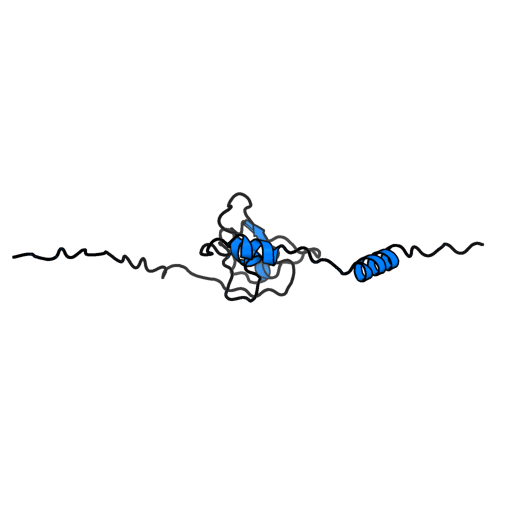9 ? -13.559 8.285 18.541 1.00 78.50 99 ALA A C 1
ATOM 730 O O . ALA A 1 99 ? -14.470 8.894 17.978 1.00 78.50 99 ALA A O 1
ATOM 731 N N . SER A 1 100 ? -12.405 8.885 18.852 1.00 73.62 100 SER A N 1
ATOM 732 C CA . SER A 1 100 ? -12.116 10.277 18.498 1.00 73.62 100 SER A CA 1
ATOM 733 C C . SER A 1 100 ? -11.957 10.477 16.987 1.00 73.62 100 SER A C 1
ATOM 735 O O . SER A 1 100 ? -12.461 11.469 16.456 1.00 73.62 100 SER A O 1
ATOM 737 N N . ILE A 1 101 ? -11.332 9.515 16.300 1.00 71.19 101 ILE A N 1
ATOM 738 C CA . ILE A 1 101 ? -11.069 9.547 14.856 1.00 71.19 101 ILE A CA 1
ATOM 739 C C . ILE A 1 101 ? -12.330 9.193 14.065 1.00 71.19 101 ILE A C 1
ATOM 741 O O . ILE A 1 101 ? -12.668 9.869 13.095 1.00 71.19 101 ILE A O 1
ATOM 745 N N . LEU A 1 102 ? -13.072 8.173 14.506 1.00 73.94 102 LEU A N 1
ATOM 746 C CA . LEU A 1 102 ? -14.318 7.723 13.879 1.00 73.94 102 LEU A CA 1
ATOM 747 C C . LEU A 1 102 ? -15.526 8.608 14.207 1.00 73.94 102 LEU A C 1
ATOM 749 O O . LEU A 1 102 ? -16.658 8.244 13.873 1.00 73.94 102 LEU A O 1
ATOM 753 N N . LYS A 1 103 ? -15.332 9.778 14.832 1.00 71.69 103 LYS A N 1
ATOM 754 C CA . LYS A 1 103 ? -16.408 10.761 14.987 1.00 71.69 103 LYS A CA 1
ATOM 755 C C . LYS A 1 103 ? -16.938 11.129 13.609 1.00 71.69 103 LYS A C 1
ATOM 757 O O . LYS A 1 103 ? -16.359 11.949 12.900 1.00 71.69 103 LYS A O 1
ATOM 762 N N . VAL A 1 104 ? -18.086 10.545 13.265 1.00 60.94 104 VAL A N 1
ATOM 763 C CA . VAL A 1 104 ? -18.858 10.907 12.080 1.00 60.94 104 VAL A CA 1
ATOM 764 C C . VAL A 1 104 ? -18.998 12.426 12.107 1.00 60.94 104 VAL A C 1
ATOM 766 O O . VAL A 1 104 ? -1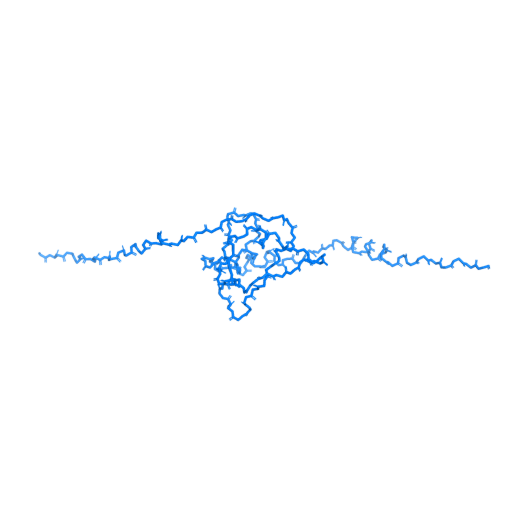9.528 12.953 13.098 1.00 60.94 104 VAL A O 1
ATOM 769 N N . PRO A 1 105 ? -18.517 13.150 11.075 1.00 58.03 105 PRO A N 1
ATOM 770 C CA . PRO A 1 105 ? -18.778 14.569 10.973 1.00 58.03 105 PRO A CA 1
ATOM 771 C C . PRO A 1 105 ? -20.281 14.728 11.140 1.00 58.03 105 PRO A C 1
ATOM 773 O O . PRO A 1 105 ? -21.050 14.116 10.406 1.00 58.03 105 PRO A O 1
ATOM 776 N N . ARG A 1 106 ? -20.719 15.475 12.152 1.00 58.09 106 ARG A N 1
ATOM 777 C CA . ARG A 1 106 ? -22.103 15.931 12.237 1.00 58.09 106 ARG A CA 1
ATOM 778 C C . ARG A 1 106 ? -22.148 17.208 11.412 1.00 58.09 106 ARG A C 1
ATOM 780 O O . ARG A 1 106 ? -21.919 18.274 11.993 1.00 58.09 106 ARG A O 1
ATOM 787 N N . PRO A 1 107 ? -22.357 17.159 10.077 1.00 55.41 107 PRO A N 1
ATOM 788 C CA . PRO A 1 107 ? -22.611 18.383 9.347 1.00 55.41 107 PRO A CA 1
ATOM 789 C C . PRO A 1 107 ? -23.778 19.055 10.061 1.00 55.41 107 PRO A C 1
ATOM 791 O O . PRO A 1 107 ? -24.813 18.429 10.304 1.00 55.41 107 PRO A O 1
ATOM 794 N N . LYS A 1 108 ? -23.589 20.314 10.470 1.00 59.47 108 LYS A N 1
ATOM 795 C CA . LYS A 1 108 ? -24.693 21.119 10.997 1.00 59.47 108 LYS A CA 1
ATOM 796 C C . LYS A 1 108 ? -25.845 20.965 10.003 1.00 59.47 108 LYS A C 1
ATOM 798 O O . LYS A 1 108 ? -25.607 21.085 8.803 1.00 59.47 108 LYS A O 1
ATOM 803 N N . ALA A 1 109 ? -27.052 20.652 10.474 1.00 55.78 109 ALA A N 1
ATOM 804 C CA . ALA A 1 109 ? -28.195 20.287 9.625 1.00 55.78 109 ALA A CA 1
ATOM 805 C C . ALA A 1 109 ? -28.445 21.276 8.461 1.00 55.78 109 ALA A C 1
ATOM 807 O O . ALA A 1 109 ? -28.933 20.897 7.398 1.00 55.78 109 ALA A O 1
ATOM 808 N N . THR A 1 110 ? -28.029 22.532 8.626 1.00 57.09 110 THR A N 1
ATOM 809 C CA . THR A 1 110 ? -28.008 23.591 7.609 1.00 57.09 110 THR A CA 1
ATOM 810 C C . THR A 1 110 ? -27.142 23.272 6.378 1.00 57.09 110 THR A C 1
ATOM 812 O O . THR A 1 110 ? -27.521 23.580 5.256 1.00 57.09 110 THR A O 1
ATOM 815 N N . VAL A 1 111 ? -25.984 22.629 6.553 1.00 61.09 111 VAL A N 1
ATOM 816 C CA . VAL A 1 111 ? -25.095 22.219 5.448 1.00 61.09 111 VAL A CA 1
ATOM 817 C C . VAL A 1 111 ? -25.700 21.044 4.680 1.00 61.09 111 VAL A C 1
ATOM 819 O O . VAL A 1 111 ? -25.648 21.014 3.452 1.00 61.09 111 VAL A O 1
ATOM 822 N N . LEU A 1 112 ? -26.323 20.102 5.395 1.00 60.59 112 LEU A N 1
ATOM 823 C CA . LEU A 1 112 ? -26.959 18.931 4.790 1.00 60.59 112 LEU A CA 1
ATOM 824 C C . LEU A 1 112 ? -28.193 19.324 3.962 1.00 60.59 112 LEU A C 1
ATOM 826 O O . LEU A 1 112 ? -28.379 18.832 2.852 1.00 60.59 112 LEU A O 1
ATOM 830 N N . THR A 1 113 ? -29.001 20.255 4.478 1.00 62.91 113 THR A N 1
ATOM 831 C CA . THR A 1 113 ? -30.183 20.785 3.778 1.00 62.91 113 THR A CA 1
ATOM 832 C C . THR A 1 113 ? -29.804 21.583 2.536 1.00 62.91 113 THR A C 1
ATOM 834 O O . THR A 1 113 ? -30.419 21.366 1.497 1.00 62.91 113 THR A O 1
ATOM 837 N N . ASN A 1 114 ? -28.764 22.422 2.587 1.00 67.44 114 ASN A N 1
ATOM 838 C CA . ASN A 1 114 ? -28.273 23.130 1.399 1.00 67.44 114 ASN A CA 1
ATOM 839 C C . ASN A 1 114 ? -27.726 22.162 0.338 1.00 67.44 114 ASN A C 1
ATOM 841 O O . ASN A 1 114 ? -28.121 22.253 -0.818 1.00 67.44 114 ASN A O 1
ATOM 845 N N . ASN A 1 115 ? -26.915 21.169 0.727 1.00 66.62 115 ASN A N 1
ATOM 846 C CA . ASN A 1 115 ? -26.368 20.190 -0.221 1.00 66.62 115 ASN A CA 1
ATOM 847 C C . ASN A 1 115 ? -27.458 19.345 -0.898 1.00 66.62 115 ASN A C 1
ATOM 849 O O . ASN A 1 115 ? -27.367 19.049 -2.089 1.00 66.62 115 ASN A O 1
ATOM 853 N N . LEU A 1 116 ? -28.494 18.964 -0.144 1.00 67.44 116 LEU A N 1
ATOM 854 C CA . LEU A 1 116 ? -29.638 18.239 -0.687 1.00 67.44 116 LEU A CA 1
ATOM 855 C C . LEU A 1 116 ? -30.467 19.134 -1.615 1.00 67.44 116 LEU A C 1
ATOM 857 O O . LEU A 1 116 ? -30.869 18.691 -2.685 1.00 67.44 116 LEU A O 1
ATOM 861 N N . ARG A 1 117 ? -30.671 20.407 -1.252 1.00 68.88 117 ARG A N 1
ATOM 862 C CA . ARG A 1 117 ? -31.380 21.383 -2.090 1.00 68.88 117 ARG A CA 1
ATOM 863 C C . ARG A 1 117 ? -30.653 21.611 -3.414 1.00 68.88 117 ARG A C 1
ATOM 865 O O . ARG A 1 117 ? -31.289 21.537 -4.458 1.00 68.88 117 ARG A O 1
ATOM 872 N N . ASP A 1 118 ? -29.335 21.782 -3.378 1.00 70.50 118 ASP A N 1
ATOM 873 C CA . ASP A 1 118 ? -28.503 21.979 -4.569 1.00 70.50 118 ASP A CA 1
ATOM 874 C C . ASP A 1 118 ? -28.518 20.754 -5.497 1.00 70.50 118 ASP A C 1
ATOM 876 O O . ASP A 1 118 ? -28.559 20.899 -6.717 1.00 70.50 118 ASP A O 1
ATOM 880 N N . LYS A 1 119 ? -28.552 19.537 -4.935 1.00 69.75 119 LYS A N 1
ATOM 881 C CA . LYS A 1 119 ? -28.649 18.284 -5.707 1.00 69.75 119 LYS A CA 1
ATOM 882 C C . LYS A 1 119 ? -30.056 17.995 -6.234 1.00 69.75 119 LYS A C 1
ATOM 884 O O . LYS A 1 119 ? -30.191 17.360 -7.276 1.00 69.75 119 LYS A O 1
ATOM 889 N N . CYS A 1 120 ? -31.097 18.441 -5.531 1.00 61.97 120 CYS A N 1
ATOM 890 C CA . CYS A 1 120 ? -32.496 18.206 -5.895 1.00 61.97 120 CYS A CA 1
ATOM 891 C C . CYS A 1 120 ? -33.110 19.313 -6.766 1.00 61.97 120 CYS A C 1
ATOM 893 O O . CYS A 1 120 ? -34.267 19.184 -7.166 1.00 61.97 120 CYS A O 1
ATOM 895 N N . LEU A 1 121 ? -32.360 20.365 -7.120 1.00 61.53 121 LEU A N 1
ATOM 896 C CA . LEU A 1 121 ? -32.744 21.326 -8.160 1.00 61.53 121 LEU A CA 1
ATOM 897 C C . LEU A 1 121 ? -32.631 20.691 -9.560 1.00 61.53 121 LEU A C 1
ATOM 899 O O . LEU A 1 121 ? -31.856 21.114 -10.417 1.00 61.53 121 LEU A O 1
ATOM 903 N N . VAL A 1 122 ? -33.457 19.676 -9.818 1.00 54.16 122 VAL A N 1
ATOM 904 C CA . VAL A 1 122 ? -33.840 19.296 -11.177 1.00 54.16 122 VAL A CA 1
ATOM 905 C C . VAL A 1 122 ? -34.631 20.475 -11.736 1.00 54.16 122 VAL A C 1
ATOM 907 O O . VAL A 1 122 ? -35.689 20.830 -11.219 1.00 54.16 122 VAL A O 1
ATOM 910 N N . ARG A 1 123 ? -34.074 21.132 -12.759 1.00 57.97 123 ARG A N 1
ATOM 911 C CA . ARG A 1 123 ? -34.700 22.262 -13.458 1.00 57.97 123 ARG A CA 1
ATOM 912 C C . ARG A 1 123 ? -36.161 21.915 -13.791 1.00 57.97 123 ARG A C 1
ATOM 914 O O . ARG A 1 123 ? -36.363 20.933 -14.507 1.00 57.97 123 ARG A O 1
ATOM 921 N N . PRO A 1 124 ? -37.171 22.684 -13.341 1.00 55.19 124 PRO A N 1
ATOM 922 C CA . PRO A 1 124 ? -38.531 22.462 -13.805 1.00 55.19 124 PRO A CA 1
ATOM 923 C C . PRO A 1 124 ? -38.558 22.685 -15.321 1.00 55.19 124 PRO A C 1
ATOM 925 O O . PRO A 1 124 ? -38.144 23.735 -15.819 1.00 55.19 124 PRO A O 1
ATOM 928 N N . SER A 1 125 ? -38.984 21.663 -16.062 1.00 60.47 125 SER A N 1
ATOM 929 C CA . SER A 1 125 ? -39.175 21.741 -17.507 1.00 60.47 125 SER A CA 1
ATOM 930 C C . SER A 1 125 ? -40.151 22.872 -17.8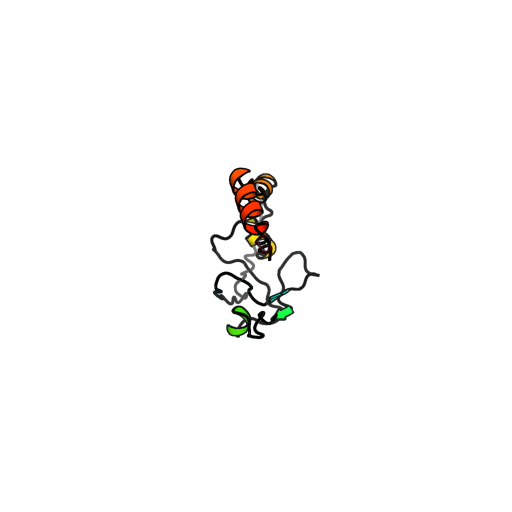22 1.00 60.47 125 SER A C 1
ATOM 932 O O . SER A 1 125 ? -41.270 22.893 -17.308 1.00 60.47 125 SER A O 1
ATOM 934 N N . ARG A 1 126 ? -39.708 23.818 -18.653 1.00 51.69 126 ARG A N 1
ATOM 935 C CA . ARG A 1 126 ? -40.482 24.978 -19.109 1.00 51.69 126 ARG A CA 1
ATOM 936 C C . ARG A 1 126 ? -41.809 24.493 -19.727 1.00 51.69 126 ARG A C 1
ATOM 938 O O . ARG A 1 126 ? -41.741 23.666 -20.639 1.00 51.69 126 ARG A O 1
ATOM 945 N N . PRO A 1 127 ? -42.987 24.954 -19.271 1.00 55.88 127 PRO A N 1
ATOM 946 C CA . PRO A 1 127 ? -44.229 24.634 -19.961 1.00 55.88 127 PRO A CA 1
ATOM 947 C C . PRO A 1 127 ? -44.247 25.350 -21.320 1.00 55.88 127 PRO A C 1
ATOM 949 O O . PRO A 1 127 ? -43.757 26.478 -21.428 1.00 55.88 127 PRO A O 1
ATOM 952 N N . ARG A 1 128 ? -44.718 24.631 -22.346 1.00 50.25 128 ARG A N 1
ATOM 953 C CA . ARG A 1 128 ? -44.908 25.120 -23.720 1.00 50.25 128 ARG A CA 1
ATOM 954 C C . ARG A 1 128 ? -46.013 26.163 -23.795 1.00 50.25 128 ARG A C 1
ATOM 956 O O . ARG A 1 128 ? -47.007 25.990 -23.058 1.00 50.25 128 ARG A O 1
#

Sequence (128 aa):
MVQANQFDRDDSNDDDDDTEYVTAVAPPGPLGLNLDGGVLDCAVVMGFAKMRDGSKGPLERHGDIAPGSVLLHGLGEAPLLARYPMDIYAEPLSEGEVASILKVPRPKATVLTNNLRDKCLVRPSRPR

pLDDT: mean 73.93, std 14.3, range [41.19, 95.06]

Foldseek 3Di:
DDDDDPPPPPPPPPPPVPDDDDDFDADPDDQFFDFPPVDQLWTFTQDGHADPVRHGGRVVVVVPDDGRDTAADPPDPDQLVVRRRRHNPDDDDDPVSVCVVPPDPPPPVVVVVVVVVVVPCPDPDDDD

Organism: NCBI:txid1284355